Protein AF-A0A950H4Z3-F1 (afdb_monomer)

Nearest PDB structures (foldseek):
  5gyd-assembly2_D  TM=2.708E-01  e=7.010E+00  Saccharomyces cerevisiae S288C
  7o9k-assembly1_f  TM=1.813E-01  e=5.728E+00  Homo sapiens

Radius of gyration: 16.48 Å; Cα contacts (8 Å, |Δi|>4): 59; chains: 1; bounding box: 48×24×47 Å

Sequence (85 aa):
MTAALGGAGLKLREDTAMKRAPRGFEDVADPMIAAALRNKSFVCSRPVPSERIATPALVDDICAFAGEAKPLLEWGWSAVVDVRQ

pLDDT: mean 88.89, std 8.55, range [45.94, 96.69]

Secondary structure (DSSP, 8-state):
-HHHHHHTT--B--TTB-SSPPTT-TT---HHHHHHHHBS---B--PPPHHHHTSTHHHHHHHHHHHHHHHHHHHHHHHHS----

Foldseek 3Di:
DQVLLVVVVK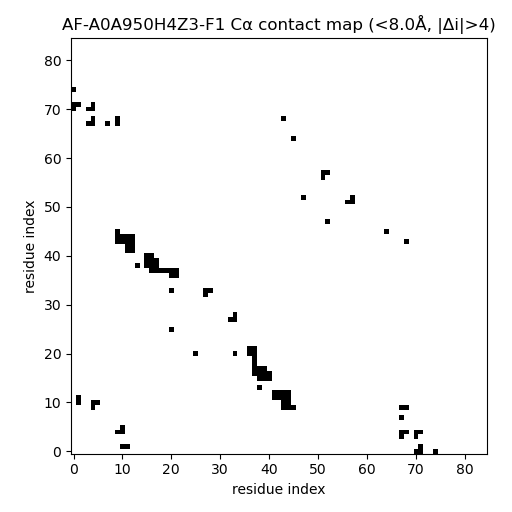HWDCPQFAPDADPPCNPVPPPVVSRVRRRPDGDIDDDDDPVPPPDPCVVVVVVSVCVSCVVVVVVVVVVPPPPDD

Structure (mmCIF, N/CA/C/O backbone):
data_AF-A0A950H4Z3-F1
#
_entry.id   AF-A0A950H4Z3-F1
#
loop_
_atom_site.group_PDB
_atom_site.id
_atom_site.type_symbol
_atom_site.label_atom_id
_atom_site.label_alt_id
_atom_site.label_comp_id
_atom_site.label_asym_id
_atom_site.label_entity_id
_atom_site.label_seq_id
_atom_site.pdbx_PDB_ins_code
_atom_site.Cartn_x
_atom_site.Cartn_y
_atom_site.Cartn_z
_atom_site.occupancy
_atom_site.B_iso_or_equiv
_atom_site.auth_seq_id
_atom_site.auth_comp_id
_atom_site.auth_asym_id
_atom_site.auth_atom_id
_atom_site.pdbx_PDB_model_num
ATOM 1 N N . MET A 1 1 ? 6.993 -6.647 -1.882 1.00 90.06 1 MET A N 1
ATOM 2 C CA . MET A 1 1 ? 6.176 -5.539 -1.341 1.00 90.06 1 MET A CA 1
ATOM 3 C C . MET A 1 1 ? 4.704 -5.667 -1.735 1.00 90.06 1 MET A C 1
ATOM 5 O O . MET A 1 1 ? 3.908 -5.969 -0.859 1.00 90.06 1 MET A O 1
ATOM 9 N N . THR A 1 2 ? 4.326 -5.550 -3.013 1.00 90.12 2 THR A N 1
ATOM 10 C CA . THR A 1 2 ? 2.911 -5.614 -3.456 1.00 90.12 2 THR A CA 1
ATOM 11 C C . THR A 1 2 ? 2.186 -6.908 -3.070 1.00 90.12 2 THR A C 1
ATOM 13 O O . THR A 1 2 ? 1.059 -6.849 -2.593 1.00 90.12 2 THR A O 1
ATOM 16 N N . ALA A 1 3 ? 2.843 -8.067 -3.186 1.00 92.44 3 ALA A N 1
ATOM 17 C CA . ALA A 1 3 ? 2.285 -9.348 -2.735 1.00 92.44 3 ALA A CA 1
ATOM 18 C C . ALA A 1 3 ? 2.040 -9.398 -1.212 1.00 92.44 3 ALA A C 1
ATOM 20 O O . ALA A 1 3 ? 1.021 -9.920 -0.772 1.00 92.44 3 ALA A O 1
ATOM 21 N N . ALA A 1 4 ? 2.942 -8.813 -0.413 1.00 92.94 4 ALA A N 1
ATOM 22 C CA . ALA A 1 4 ? 2.800 -8.751 1.043 1.00 92.94 4 ALA A CA 1
ATOM 23 C C . ALA A 1 4 ? 1.627 -7.845 1.455 1.00 92.94 4 ALA A C 1
ATOM 25 O O . ALA A 1 4 ? 0.826 -8.234 2.298 1.00 92.94 4 ALA A O 1
ATOM 26 N N . LEU A 1 5 ? 1.471 -6.689 0.794 1.00 92.75 5 LEU A N 1
ATOM 27 C CA . LEU A 1 5 ? 0.298 -5.826 0.974 1.00 92.75 5 LEU A CA 1
ATOM 28 C C . LEU A 1 5 ? -0.996 -6.566 0.605 1.00 92.75 5 LEU A C 1
ATOM 30 O O . LEU A 1 5 ? -1.957 -6.539 1.369 1.00 92.75 5 LEU A O 1
ATOM 34 N N . GLY A 1 6 ? -0.994 -7.284 -0.524 1.00 93.38 6 GLY A N 1
ATOM 35 C CA . GLY A 1 6 ? -2.135 -8.082 -0.972 1.00 93.38 6 GLY A CA 1
ATOM 36 C C . GLY A 1 6 ? -2.554 -9.155 0.036 1.00 93.38 6 GLY A C 1
ATOM 37 O O . GLY A 1 6 ? -3.749 -9.326 0.268 1.00 93.38 6 GLY A O 1
ATOM 38 N N . GLY A 1 7 ? -1.592 -9.813 0.691 1.00 92.88 7 GLY A N 1
ATOM 39 C CA . GLY A 1 7 ? -1.853 -10.773 1.771 1.00 92.88 7 GLY A CA 1
ATOM 40 C C . GLY A 1 7 ? -2.549 -10.161 2.994 1.00 92.88 7 GLY A C 1
ATOM 41 O O . GLY A 1 7 ? -3.342 -10.837 3.639 1.00 92.88 7 GLY A O 1
ATOM 42 N N . ALA A 1 8 ? -2.323 -8.873 3.266 1.00 91.50 8 ALA A N 1
ATOM 43 C CA . ALA A 1 8 ? -2.986 -8.111 4.329 1.00 91.50 8 ALA A CA 1
ATOM 44 C C . ALA A 1 8 ? -4.272 -7.389 3.864 1.00 91.50 8 ALA A C 1
ATOM 46 O O . ALA A 1 8 ? -4.820 -6.537 4.570 1.00 91.50 8 ALA A O 1
ATOM 47 N N . GLY A 1 9 ? -4.744 -7.660 2.640 1.00 93.12 9 GLY A N 1
ATOM 48 C CA . GLY A 1 9 ? -5.893 -6.970 2.045 1.00 93.12 9 GLY A CA 1
ATOM 49 C C . GLY A 1 9 ? -5.643 -5.491 1.719 1.00 93.12 9 GLY A C 1
ATOM 50 O O . GLY A 1 9 ? -6.588 -4.756 1.436 1.00 93.12 9 GLY A O 1
ATOM 51 N N . LEU A 1 10 ? -4.387 -5.038 1.749 1.00 94.00 10 LEU A N 1
ATOM 52 C CA . LEU A 1 10 ? -3.987 -3.680 1.393 1.00 94.00 10 LEU A CA 1
ATOM 53 C C . LEU A 1 10 ? -3.671 -3.594 -0.102 1.00 94.00 10 LEU A C 1
ATOM 55 O O . LEU A 1 10 ? -3.058 -4.484 -0.693 1.00 94.00 10 LEU A O 1
ATOM 59 N N . LYS A 1 11 ? -4.075 -2.486 -0.724 1.00 92.81 11 LYS A N 1
ATOM 60 C CA . LYS A 1 11 ? -3.804 -2.194 -2.136 1.00 92.81 11 LYS A CA 1
ATOM 61 C C . LYS A 1 11 ? -3.192 -0.811 -2.278 1.00 92.81 11 LYS A C 1
ATOM 63 O O . LYS A 1 11 ? -3.504 0.095 -1.503 1.00 92.81 11 LYS A O 1
ATOM 68 N N . LEU A 1 12 ? -2.330 -0.666 -3.280 1.00 90.62 12 LEU A N 1
ATOM 69 C CA . LEU A 1 12 ? -1.849 0.644 -3.689 1.00 90.62 12 LEU A CA 1
ATOM 70 C C . LEU A 1 12 ? -2.997 1.411 -4.340 1.00 90.62 12 LEU A C 1
ATOM 72 O O . LEU A 1 12 ? -3.752 0.857 -5.138 1.00 90.62 12 LEU A O 1
ATOM 76 N N . ARG A 1 13 ? -3.140 2.677 -3.968 1.00 88.19 13 ARG A N 1
ATOM 77 C CA . ARG A 1 13 ? -4.090 3.584 -4.597 1.00 88.19 13 ARG A CA 1
ATOM 78 C C . ARG A 1 13 ? -3.510 4.071 -5.920 1.00 88.19 13 ARG A C 1
ATOM 80 O O . ARG A 1 13 ? -2.319 4.348 -6.017 1.00 88.19 13 ARG A O 1
ATOM 87 N N . GLU A 1 14 ? -4.376 4.187 -6.917 1.00 82.88 14 GLU A N 1
ATOM 88 C CA . GLU A 1 14 ? -4.026 4.644 -8.268 1.00 82.88 14 GLU A CA 1
ATOM 89 C C . GLU A 1 14 ? -4.525 6.074 -8.539 1.00 82.88 14 GLU A C 1
ATOM 91 O O . GLU A 1 14 ? -4.318 6.625 -9.617 1.00 82.88 14 GLU A O 1
ATOM 96 N N . ASP A 1 15 ? -5.184 6.708 -7.566 1.00 82.19 15 ASP A N 1
ATOM 97 C CA . ASP A 1 15 ? -5.832 8.013 -7.730 1.00 82.19 15 ASP A CA 1
ATOM 98 C C . ASP A 1 15 ? -4.844 9.178 -7.894 1.00 82.19 15 ASP A C 1
ATOM 100 O O . ASP A 1 15 ? -5.212 10.241 -8.393 1.00 82.19 15 ASP A O 1
ATOM 104 N N . THR A 1 16 ? -3.579 8.976 -7.528 1.00 77.69 16 THR A N 1
ATOM 105 C CA . THR A 1 16 ? -2.493 9.949 -7.708 1.00 77.69 16 THR A CA 1
ATOM 106 C C . THR A 1 16 ? -1.663 9.712 -8.975 1.00 77.69 16 THR A C 1
ATOM 108 O O . THR A 1 16 ? -0.725 10.474 -9.244 1.00 77.69 16 THR A O 1
ATOM 111 N N . ALA A 1 17 ? -1.991 8.687 -9.770 1.00 84.44 17 ALA A N 1
ATOM 112 C CA . ALA A 1 17 ? -1.245 8.333 -10.969 1.00 84.44 17 ALA A CA 1
ATOM 113 C C . ALA A 1 17 ? -1.386 9.392 -12.077 1.00 84.44 17 ALA A C 1
ATOM 115 O O . ALA A 1 17 ? -2.449 9.965 -12.334 1.00 84.44 17 ALA A O 1
ATOM 116 N N . MET A 1 18 ? -0.289 9.651 -12.783 1.00 86.44 18 MET A N 1
ATOM 117 C CA . MET A 1 18 ? -0.277 10.514 -13.957 1.00 86.44 18 MET A CA 1
ATOM 118 C C . MET A 1 18 ? -0.983 9.845 -15.135 1.00 86.44 18 MET A C 1
ATOM 120 O O . MET A 1 18 ? -0.834 8.654 -15.386 1.00 86.44 18 MET A O 1
ATOM 124 N N . LYS A 1 19 ? -1.701 10.636 -15.939 1.00 85.81 19 LYS A N 1
ATOM 125 C CA . LYS A 1 19 ? -2.299 10.140 -17.190 1.00 85.81 19 LYS A CA 1
ATOM 126 C C . LYS A 1 19 ? -1.253 9.862 -18.277 1.00 85.81 19 LYS A C 1
ATOM 128 O O . LYS A 1 19 ? -1.456 8.976 -19.097 1.00 85.81 19 LYS A O 1
ATOM 133 N N . ARG A 1 20 ? -0.149 10.615 -18.283 1.00 87.50 20 ARG A N 1
ATOM 134 C CA . ARG A 1 20 ? 0.946 10.534 -19.266 1.00 87.50 20 ARG A CA 1
ATOM 135 C C . ARG A 1 20 ? 2.237 10.078 -18.593 1.00 87.50 20 ARG A C 1
ATOM 137 O O . ARG A 1 20 ? 2.381 10.286 -17.389 1.00 87.50 20 ARG A O 1
ATOM 144 N N . ALA A 1 21 ? 3.156 9.514 -19.376 1.00 86.00 21 ALA A N 1
ATOM 145 C CA . ALA A 1 21 ? 4.506 9.216 -18.912 1.00 86.00 21 ALA A CA 1
ATOM 146 C C . ALA A 1 21 ? 5.194 10.492 -18.379 1.00 86.00 21 ALA A C 1
ATOM 148 O O . ALA A 1 21 ? 4.957 11.584 -18.915 1.00 86.00 21 ALA A O 1
ATOM 149 N N . PRO A 1 22 ? 6.005 10.388 -17.312 1.00 87.56 22 PRO A N 1
ATOM 150 C CA . PRO A 1 22 ? 6.880 11.474 -16.894 1.00 87.56 22 PRO A CA 1
ATOM 151 C C . PRO A 1 22 ? 7.863 11.848 -18.011 1.00 87.56 22 PRO A C 1
ATOM 153 O O . PRO A 1 22 ? 8.251 11.001 -18.813 1.00 87.56 22 PRO A O 1
ATOM 156 N N . ARG A 1 23 ? 8.288 13.115 -18.036 1.00 90.12 23 ARG A N 1
ATOM 157 C CA . ARG A 1 23 ? 9.274 13.596 -19.011 1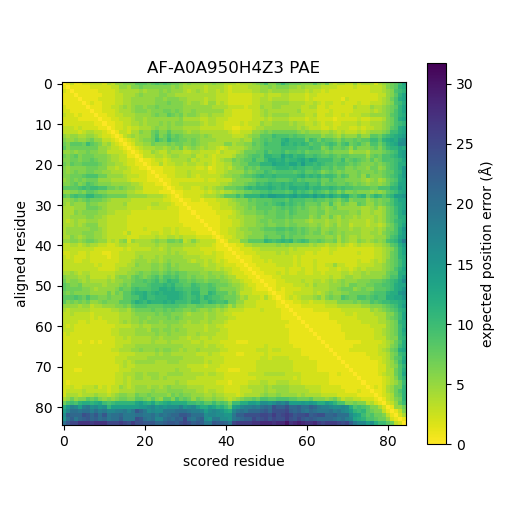.00 90.12 23 ARG A CA 1
ATOM 158 C C . ARG A 1 23 ? 10.586 12.815 -18.875 1.00 90.12 23 ARG A C 1
ATOM 160 O O . ARG A 1 23 ? 11.095 12.705 -17.762 1.00 90.12 23 ARG A O 1
ATOM 167 N N . GLY A 1 24 ? 11.142 12.348 -19.990 1.00 89.81 24 GLY A N 1
ATOM 168 C CA . GLY A 1 24 ? 12.372 11.548 -20.037 1.00 89.81 24 GLY A CA 1
ATOM 169 C C . GLY A 1 24 ? 12.156 10.037 -19.897 1.00 89.81 24 GLY A C 1
ATOM 170 O O . GLY A 1 24 ? 13.132 9.297 -19.824 1.00 89.81 24 GLY A O 1
ATOM 171 N N . PHE A 1 25 ? 10.903 9.578 -19.846 1.00 88.88 25 PHE A N 1
ATOM 172 C CA . PHE A 1 25 ? 10.525 8.163 -19.764 1.00 88.88 25 PHE A CA 1
ATOM 173 C C . PHE A 1 25 ? 9.523 7.764 -20.861 1.00 88.88 25 PHE A C 1
ATOM 175 O O . PHE A 1 25 ? 8.801 6.778 -20.723 1.00 88.88 25 PHE A O 1
ATOM 182 N N . GLU A 1 26 ? 9.450 8.536 -21.946 1.00 91.31 26 GLU A N 1
ATOM 183 C CA . GLU A 1 26 ? 8.520 8.321 -23.057 1.00 91.31 26 GLU A CA 1
ATOM 184 C C . GLU A 1 26 ? 8.770 6.996 -23.796 1.00 91.31 26 GLU A C 1
ATOM 186 O O . GLU A 1 26 ? 7.817 6.375 -24.263 1.00 91.31 26 GLU A O 1
ATOM 191 N N . ASP A 1 27 ? 10.022 6.534 -23.836 1.00 93.00 27 ASP A N 1
ATOM 192 C CA . ASP A 1 27 ? 10.437 5.327 -24.565 1.00 93.00 27 ASP A CA 1
ATOM 193 C C . ASP A 1 27 ? 10.260 4.024 -23.762 1.00 93.00 27 ASP A C 1
ATOM 195 O O . ASP A 1 27 ? 10.580 2.934 -24.243 1.00 93.00 27 ASP A O 1
ATOM 199 N N . VAL A 1 28 ? 9.753 4.098 -22.525 1.00 90.44 28 VAL A N 1
ATOM 200 C CA . VAL A 1 28 ? 9.506 2.908 -21.702 1.00 90.44 28 VAL A CA 1
ATOM 201 C C . VAL A 1 28 ? 8.291 2.154 -22.246 1.00 90.44 28 VAL A C 1
ATOM 203 O O . VAL A 1 28 ? 7.145 2.465 -21.928 1.00 90.44 28 VAL A O 1
ATOM 206 N N . ALA A 1 29 ? 8.561 1.142 -23.071 1.00 88.94 29 ALA A N 1
ATOM 207 C CA . ALA A 1 29 ? 7.538 0.332 -23.730 1.00 88.94 29 ALA A CA 1
ATOM 208 C C . ALA A 1 29 ? 6.910 -0.740 -22.823 1.00 88.94 29 ALA A C 1
ATOM 210 O O . ALA A 1 29 ? 5.819 -1.224 -23.123 1.00 88.94 29 ALA A O 1
ATOM 211 N N . ASP A 1 30 ? 7.578 -1.121 -21.726 1.00 92.69 30 ASP A N 1
ATOM 212 C CA . ASP A 1 30 ? 7.025 -2.104 -20.794 1.00 92.69 30 ASP A CA 1
ATOM 213 C C . ASP A 1 30 ? 5.808 -1.502 -20.065 1.00 92.69 30 ASP A C 1
ATOM 215 O O . ASP A 1 30 ? 5.951 -0.518 -19.329 1.00 92.69 30 ASP A O 1
ATOM 219 N N . PRO A 1 31 ? 4.605 -2.077 -20.236 1.00 87.38 31 PRO A N 1
ATOM 220 C CA . PRO A 1 31 ? 3.381 -1.494 -19.705 1.00 87.38 31 PRO A CA 1
ATOM 221 C C . PRO A 1 31 ? 3.325 -1.511 -18.173 1.00 87.38 31 PRO A C 1
ATOM 223 O O . PRO A 1 31 ? 2.713 -0.617 -17.583 1.00 87.38 31 PRO A O 1
ATOM 226 N N . MET A 1 32 ? 3.966 -2.482 -17.512 1.00 86.75 32 MET A N 1
ATOM 227 C CA . MET A 1 32 ? 4.022 -2.534 -16.049 1.00 86.75 32 MET A CA 1
ATOM 228 C C . MET A 1 32 ? 4.960 -1.462 -15.502 1.00 86.75 32 MET A C 1
ATOM 230 O O . MET A 1 32 ? 4.603 -0.754 -14.559 1.00 86.75 32 MET A O 1
ATOM 234 N N . ILE A 1 33 ? 6.130 -1.293 -16.118 1.00 88.31 33 ILE A N 1
ATOM 235 C CA . ILE A 1 33 ? 7.089 -0.257 -15.721 1.00 88.31 33 I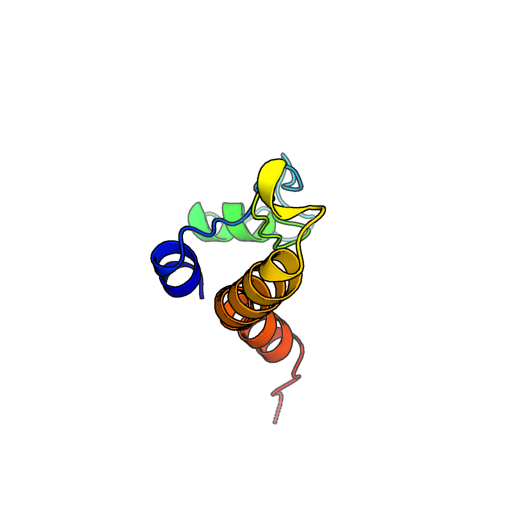LE A CA 1
ATOM 236 C C . ILE A 1 33 ? 6.505 1.130 -16.009 1.00 88.31 33 ILE A C 1
ATOM 238 O 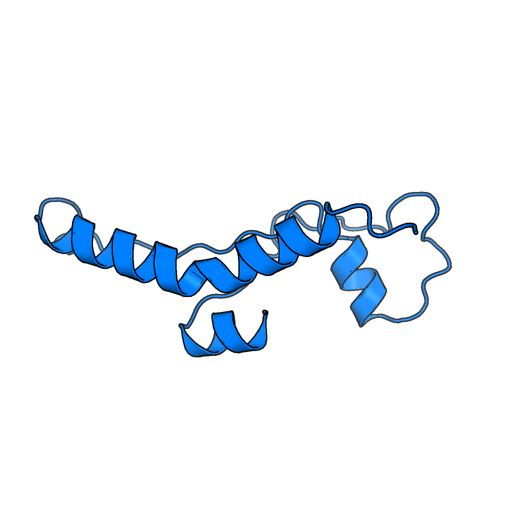O . ILE A 1 33 ? 6.536 2.000 -15.141 1.00 88.31 33 ILE A O 1
ATOM 242 N N . ALA A 1 34 ? 5.883 1.333 -17.172 1.00 88.69 34 ALA A N 1
ATOM 243 C CA . ALA A 1 34 ? 5.216 2.586 -17.516 1.00 88.69 34 ALA A CA 1
ATOM 244 C C . ALA A 1 34 ? 4.051 2.914 -16.563 1.00 88.69 34 ALA A C 1
ATOM 246 O O . ALA A 1 34 ? 3.816 4.080 -16.239 1.00 88.69 34 ALA A O 1
ATOM 247 N N . ALA A 1 35 ? 3.307 1.913 -16.083 1.00 86.81 35 ALA A N 1
ATOM 248 C CA . ALA A 1 35 ? 2.293 2.113 -15.050 1.00 86.81 35 ALA A CA 1
ATOM 249 C C . ALA A 1 35 ? 2.917 2.529 -13.709 1.00 86.81 35 ALA A C 1
ATOM 251 O O . ALA A 1 35 ? 2.456 3.497 -13.105 1.00 86.81 35 ALA A O 1
ATOM 252 N N . ALA A 1 36 ? 3.996 1.870 -13.281 1.00 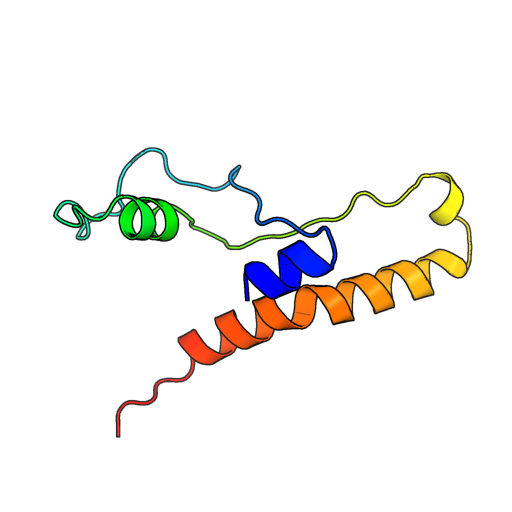87.00 36 ALA A N 1
ATOM 253 C CA . ALA A 1 36 ? 4.696 2.213 -12.046 1.00 87.00 36 ALA A CA 1
ATOM 254 C C . ALA A 1 36 ? 5.319 3.620 -12.092 1.00 87.00 36 ALA A C 1
ATOM 256 O O . ALA A 1 36 ? 5.187 4.370 -11.130 1.00 87.00 36 ALA A O 1
ATOM 257 N N . LEU A 1 37 ? 5.926 4.012 -13.217 1.00 88.19 37 LEU A N 1
ATOM 258 C CA . LEU A 1 37 ? 6.531 5.337 -13.415 1.00 88.19 37 LEU A CA 1
ATOM 259 C C . LEU A 1 37 ? 5.512 6.477 -13.369 1.00 88.19 37 LEU A C 1
ATOM 261 O O . LEU A 1 37 ? 5.851 7.606 -13.021 1.00 88.19 37 LEU A O 1
ATOM 265 N N . ARG A 1 38 ? 4.250 6.204 -13.715 1.00 88.69 38 ARG A N 1
ATOM 266 C CA . ARG A 1 38 ? 3.175 7.200 -13.623 1.00 88.69 38 ARG A CA 1
ATOM 267 C C . ARG A 1 38 ? 2.748 7.468 -12.181 1.00 88.69 38 ARG A C 1
ATOM 269 O O . ARG A 1 38 ? 2.125 8.503 -11.936 1.00 88.69 38 ARG A O 1
ATOM 276 N N . ASN A 1 39 ? 3.080 6.600 -11.228 1.00 88.00 39 ASN A N 1
ATOM 277 C CA . ASN A 1 39 ? 2.749 6.816 -9.824 1.00 88.00 39 ASN A CA 1
ATOM 278 C C . ASN A 1 39 ? 3.679 7.866 -9.210 1.00 88.00 39 ASN A C 1
ATOM 280 O O . ASN A 1 39 ? 4.863 7.628 -8.993 1.00 88.00 39 ASN A O 1
ATOM 284 N N . LYS A 1 40 ? 3.121 9.037 -8.883 1.00 81.69 40 LYS A N 1
ATOM 285 C CA . LYS A 1 40 ? 3.836 10.093 -8.142 1.00 81.69 40 LYS A CA 1
ATOM 286 C C . LYS A 1 40 ? 4.066 9.734 -6.680 1.00 81.69 40 LYS A C 1
ATOM 288 O O . LYS A 1 40 ? 4.970 10.260 -6.040 1.00 81.69 40 LYS A O 1
ATOM 293 N N . SER A 1 41 ? 3.191 8.898 -6.142 1.00 86.81 41 SER A N 1
ATOM 294 C CA . SER A 1 41 ? 3.218 8.445 -4.764 1.00 86.81 41 SER A CA 1
ATOM 295 C C . SER A 1 41 ? 2.704 7.016 -4.702 1.00 86.81 41 SER A C 1
ATOM 297 O O . SER A 1 41 ? 1.805 6.633 -5.449 1.00 86.81 41 SER A O 1
ATOM 299 N N . PHE A 1 42 ? 3.274 6.231 -3.794 1.00 90.31 42 PHE A N 1
ATOM 300 C CA . PHE A 1 42 ? 2.806 4.888 -3.484 1.00 90.31 42 PHE A CA 1
ATOM 301 C C . PHE A 1 42 ? 2.090 4.952 -2.140 1.00 90.31 42 PHE A C 1
ATOM 303 O O . PHE A 1 42 ? 2.724 5.117 -1.101 1.00 90.31 42 PHE A O 1
ATOM 310 N N . VAL A 1 43 ? 0.760 4.887 -2.169 1.00 91.94 43 VAL A N 1
ATOM 311 C CA . VAL A 1 43 ? -0.089 5.066 -0.985 1.00 91.94 43 VAL A CA 1
ATOM 312 C C . VAL A 1 43 ? -0.968 3.838 -0.820 1.00 91.94 43 VAL A C 1
ATOM 314 O O . VAL A 1 43 ? -1.545 3.369 -1.794 1.00 91.94 43 VAL A O 1
ATOM 317 N N . CYS A 1 44 ? -1.116 3.341 0.404 1.00 93.38 44 CYS A N 1
ATOM 318 C CA . CYS A 1 44 ? -2.155 2.379 0.760 1.00 93.38 44 CYS A CA 1
ATOM 319 C C . CYS A 1 44 ? -3.015 2.957 1.887 1.00 93.38 44 CYS A C 1
ATOM 321 O O . CYS A 1 44 ? -2.561 3.800 2.660 1.00 93.38 44 CYS A O 1
ATOM 323 N N . SER A 1 45 ? -4.276 2.542 1.954 1.00 93.00 45 SER A N 1
ATOM 324 C CA . SER A 1 45 ? -5.221 3.030 2.957 1.00 93.00 45 SER A CA 1
ATOM 325 C C . SER A 1 45 ? -6.195 1.933 3.341 1.00 93.00 45 SER A C 1
ATOM 327 O O . SER A 1 45 ? -6.623 1.162 2.479 1.00 93.00 45 SER A O 1
ATOM 329 N N . ARG A 1 46 ? -6.613 1.931 4.603 1.00 93.31 46 ARG A N 1
ATOM 330 C CA . ARG A 1 46 ? -7.691 1.086 5.107 1.00 93.31 46 ARG A CA 1
ATOM 331 C C . ARG A 1 46 ? -8.789 1.977 5.695 1.00 93.31 46 ARG A C 1
ATOM 333 O O . ARG A 1 46 ? -8.472 2.813 6.540 1.00 93.31 46 ARG A O 1
ATOM 340 N N . PRO A 1 47 ? -10.054 1.833 5.263 1.00 92.94 47 PRO A N 1
ATOM 341 C CA . PRO A 1 47 ? -11.171 2.483 5.936 1.00 92.94 47 PRO A CA 1
ATOM 342 C C . PRO A 1 47 ? -11.255 2.013 7.389 1.00 92.94 47 PRO A C 1
ATOM 344 O O . PRO A 1 47 ? -11.191 0.813 7.655 1.00 92.94 47 PRO A O 1
ATOM 347 N N . VAL A 1 48 ? -11.403 2.954 8.316 1.00 92.44 48 VAL A N 1
ATOM 348 C CA . VAL A 1 48 ? -11.637 2.648 9.729 1.00 92.44 48 VAL A CA 1
ATOM 349 C C . VAL A 1 48 ? -13.150 2.524 9.938 1.00 92.44 48 VAL A C 1
ATOM 351 O O . VAL A 1 48 ? -13.865 3.471 9.600 1.00 92.44 48 VAL A O 1
ATOM 354 N N . PRO A 1 49 ? -13.662 1.396 10.464 1.00 90.75 49 PRO A N 1
ATOM 355 C CA . PRO A 1 49 ? -15.086 1.250 10.762 1.00 90.75 49 PRO A CA 1
ATOM 356 C C . PRO A 1 49 ? -15.548 2.273 11.806 1.00 90.75 49 PRO A C 1
ATOM 358 O O . PRO A 1 49 ? -14.836 2.527 12.780 1.00 90.75 49 PRO A O 1
ATOM 361 N N . SER A 1 50 ? -16.747 2.837 11.644 1.00 92.12 50 SER A N 1
ATOM 362 C CA . SER A 1 50 ? -17.309 3.842 12.563 1.00 92.12 50 SER A CA 1
ATOM 363 C C . SER A 1 50 ? -17.363 3.357 14.008 1.00 92.12 50 SER A C 1
ATOM 365 O O . SER A 1 50 ? -17.107 4.122 14.937 1.00 92.12 50 SER A O 1
ATOM 367 N N . GLU A 1 51 ? -17.635 2.069 14.194 1.00 92.19 51 GLU A N 1
ATOM 368 C CA . GLU A 1 51 ? -17.797 1.426 15.497 1.00 92.19 51 GLU A CA 1
ATOM 369 C C . GLU A 1 51 ? -16.469 1.347 16.257 1.00 92.19 51 GLU A C 1
ATOM 371 O O . GLU A 1 51 ? -16.462 1.237 17.480 1.00 92.19 51 GLU A O 1
ATOM 376 N N . ARG A 1 52 ? -15.337 1.415 15.545 1.00 89.88 52 ARG A N 1
ATOM 377 C CA . ARG A 1 52 ? -13.994 1.354 16.131 1.00 89.88 52 ARG A CA 1
ATOM 378 C C . ARG A 1 52 ? -13.515 2.711 16.632 1.00 89.88 52 ARG A C 1
ATOM 380 O O . ARG A 1 52 ? -12.792 2.749 17.623 1.00 89.88 52 ARG A O 1
ATOM 387 N N . ILE A 1 53 ? -13.940 3.809 16.000 1.00 91.25 53 ILE A N 1
ATOM 388 C CA . ILE A 1 53 ? -13.369 5.160 16.180 1.00 91.25 53 ILE A CA 1
ATOM 389 C C . ILE A 1 53 ? -13.399 5.633 17.638 1.00 91.25 53 ILE A C 1
ATOM 391 O O . ILE A 1 53 ? -12.427 6.204 18.123 1.00 91.25 53 ILE A O 1
ATOM 395 N N . ALA A 1 54 ? -14.504 5.393 18.344 1.00 91.88 54 ALA A N 1
ATOM 396 C CA . ALA A 1 54 ? -14.689 5.840 19.725 1.00 91.88 54 ALA A CA 1
ATOM 397 C C . ALA A 1 54 ? -14.271 4.783 20.764 1.00 91.88 54 ALA A C 1
ATOM 399 O O . ALA A 1 54 ? -14.687 4.853 21.920 1.00 91.88 54 ALA A O 1
ATOM 400 N N . THR A 1 55 ? -13.485 3.781 20.361 1.00 94.56 55 THR A N 1
ATOM 401 C CA . THR A 1 55 ? -13.112 2.656 21.223 1.00 94.56 55 THR A CA 1
ATOM 402 C C . THR A 1 55 ? -11.595 2.514 21.333 1.00 94.56 55 THR A C 1
ATOM 404 O O . THR A 1 55 ? -10.882 2.805 20.371 1.00 94.56 55 THR A O 1
ATOM 407 N N . PRO A 1 56 ? -11.077 1.993 22.461 1.00 94.00 56 PRO A N 1
ATOM 408 C CA . PRO A 1 56 ? -9.652 1.687 22.592 1.00 94.00 56 PRO A CA 1
ATOM 409 C C . PRO A 1 56 ? -9.123 0.719 21.521 1.00 94.00 56 PRO A C 1
ATOM 411 O O . PRO A 1 56 ? -7.948 0.786 21.175 1.00 94.00 56 PRO A O 1
ATOM 414 N N . ALA A 1 57 ? -9.990 -0.124 20.944 1.00 92.81 57 ALA A N 1
ATOM 415 C CA . ALA A 1 57 ? -9.630 -1.075 19.889 1.00 92.81 57 ALA A CA 1
ATOM 416 C C . ALA A 1 57 ? -9.123 -0.404 18.598 1.00 92.81 57 ALA A C 1
ATOM 418 O O . ALA A 1 57 ? -8.474 -1.058 17.786 1.00 92.81 57 ALA A O 1
ATOM 419 N N . LEU A 1 58 ? -9.363 0.902 18.414 1.00 95.50 58 LEU A N 1
ATOM 420 C CA . LEU A 1 58 ? -8.767 1.666 17.318 1.00 95.50 58 LEU A CA 1
ATOM 421 C C . LEU A 1 58 ? -7.233 1.618 17.347 1.00 95.50 58 LEU A C 1
ATOM 423 O O . LEU A 1 58 ? -6.598 1.598 16.295 1.00 95.50 58 LEU A O 1
ATOM 427 N N . VAL A 1 59 ? -6.629 1.604 18.540 1.00 94.94 59 VAL A N 1
ATOM 428 C CA . VAL A 1 59 ? -5.168 1.562 18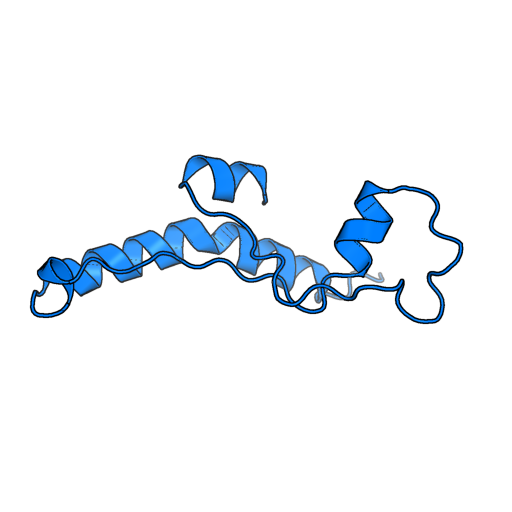.685 1.00 94.94 59 VAL A CA 1
ATOM 429 C C . VAL A 1 59 ? -4.613 0.264 18.102 1.00 94.94 59 VAL A C 1
ATOM 431 O O . VAL A 1 59 ? -3.634 0.304 17.357 1.00 94.94 59 VAL A O 1
ATOM 434 N N . ASP A 1 60 ? -5.270 -0.865 18.370 1.00 94.88 60 ASP A N 1
ATOM 435 C CA . ASP A 1 60 ? -4.875 -2.167 17.829 1.00 94.88 60 ASP A CA 1
ATOM 436 C C . ASP A 1 60 ? -4.987 -2.186 16.301 1.00 94.88 60 ASP A C 1
ATOM 438 O O . ASP A 1 60 ? -4.066 -2.637 15.618 1.00 94.88 60 ASP A O 1
ATOM 442 N N . ASP A 1 61 ? -6.071 -1.622 15.755 1.00 94.00 61 ASP A N 1
ATOM 443 C CA . ASP A 1 61 ? -6.277 -1.518 14.308 1.00 94.00 61 ASP A CA 1
ATOM 444 C C . ASP A 1 61 ? -5.181 -0.656 13.637 1.00 94.00 61 ASP A C 1
ATOM 446 O O . ASP A 1 61 ? -4.691 -1.002 12.557 1.00 94.00 61 ASP A O 1
ATOM 450 N N . ILE A 1 62 ? -4.750 0.443 14.277 1.00 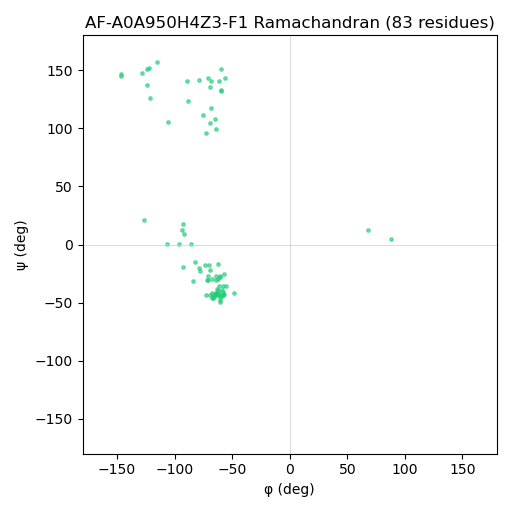95.19 62 ILE A N 1
ATOM 451 C CA . ILE A 1 62 ? -3.655 1.305 13.792 1.00 95.19 62 ILE A CA 1
ATOM 452 C C . ILE A 1 62 ? -2.313 0.567 13.839 1.00 95.19 62 ILE A C 1
ATOM 454 O O . ILE A 1 62 ? -1.558 0.607 12.865 1.00 95.19 62 ILE A O 1
ATOM 458 N N . CYS A 1 63 ? -2.007 -0.111 14.947 1.00 96.25 63 CYS A N 1
ATOM 459 C CA . CYS A 1 63 ? -0.774 -0.884 15.101 1.00 96.25 63 CYS A CA 1
ATOM 460 C C . CYS A 1 63 ? -0.690 -2.020 14.073 1.00 96.25 63 CYS A C 1
ATOM 462 O O . CYS A 1 63 ? 0.351 -2.198 13.435 1.00 96.25 63 CYS A O 1
ATOM 464 N N . ALA A 1 64 ? -1.793 -2.746 13.867 1.00 95.19 64 ALA A N 1
ATOM 465 C CA . ALA A 1 64 ? -1.892 -3.788 12.851 1.00 95.19 64 ALA A CA 1
ATOM 466 C C . ALA A 1 64 ? -1.657 -3.214 11.449 1.00 95.19 64 ALA A C 1
ATOM 468 O O . ALA A 1 64 ? -0.793 -3.701 10.719 1.00 95.19 64 ALA A O 1
ATOM 469 N N . PHE A 1 65 ? -2.339 -2.116 11.104 1.00 96.44 65 PHE A N 1
ATOM 470 C CA . PHE A 1 65 ? -2.140 -1.436 9.825 1.00 96.44 65 PHE A CA 1
ATOM 471 C C . PHE A 1 65 ? -0.685 -0.989 9.620 1.00 96.44 65 PHE A C 1
ATOM 473 O O . PHE A 1 65 ? -0.134 -1.194 8.541 1.00 96.44 65 PHE A O 1
ATOM 480 N N . ALA A 1 66 ? -0.036 -0.422 10.641 1.00 95.81 66 ALA A N 1
ATOM 481 C CA . ALA A 1 66 ? 1.362 -0.003 10.553 1.00 95.81 66 ALA A CA 1
ATOM 482 C C . ALA A 1 66 ? 2.305 -1.188 10.277 1.00 95.81 66 ALA A C 1
ATOM 484 O O . ALA A 1 66 ? 3.201 -1.080 9.436 1.00 95.81 66 ALA A O 1
ATOM 485 N N . GLY A 1 67 ? 2.083 -2.330 10.936 1.00 96.25 67 GLY A N 1
ATOM 486 C CA . GLY A 1 67 ? 2.844 -3.557 10.693 1.00 96.25 67 GLY A CA 1
ATOM 487 C C . GLY A 1 67 ? 2.635 -4.115 9.284 1.00 96.25 67 GLY A C 1
ATOM 488 O O . GLY A 1 67 ? 3.593 -4.471 8.602 1.00 96.25 67 GLY A O 1
ATOM 489 N N . GLU A 1 68 ? 1.394 -4.127 8.813 1.00 96.69 68 GLU A N 1
ATOM 490 C CA . GLU A 1 68 ? 1.027 -4.626 7.485 1.00 96.69 68 GLU A CA 1
ATOM 491 C C . GLU A 1 68 ? 1.483 -3.697 6.350 1.00 96.69 68 GLU A C 1
ATOM 493 O O . GLU A 1 68 ? 1.805 -4.166 5.258 1.00 96.69 68 GLU A O 1
ATOM 498 N N . ALA A 1 69 ? 1.555 -2.387 6.601 1.00 96.62 69 ALA A N 1
ATOM 499 C CA . ALA A 1 69 ? 2.069 -1.392 5.663 1.00 96.62 69 ALA A CA 1
ATOM 500 C C . ALA A 1 69 ? 3.607 -1.290 5.671 1.00 96.62 69 ALA A C 1
ATOM 502 O O . ALA A 1 69 ? 4.186 -0.752 4.724 1.00 96.62 69 ALA A O 1
ATOM 503 N N . LYS A 1 70 ? 4.296 -1.834 6.684 1.00 95.62 70 LYS A N 1
ATOM 504 C CA . LYS A 1 70 ? 5.767 -1.808 6.812 1.00 95.62 70 LYS A CA 1
ATOM 505 C C . LYS A 1 70 ? 6.524 -2.239 5.544 1.00 95.62 70 LYS A C 1
ATOM 507 O O . LYS A 1 70 ? 7.460 -1.527 5.181 1.00 95.62 70 LYS A O 1
ATOM 512 N N . PRO A 1 71 ? 6.123 -3.293 4.799 1.00 95.62 71 PRO A N 1
ATOM 513 C CA . PRO A 1 71 ? 6.816 -3.684 3.569 1.00 95.62 71 PRO A CA 1
ATOM 514 C C . PRO A 1 71 ? 6.832 -2.598 2.482 1.00 95.62 71 PRO A C 1
ATOM 516 O O . PRO A 1 71 ? 7.726 -2.596 1.635 1.00 95.62 71 PRO A O 1
ATOM 519 N N . LEU A 1 72 ? 5.844 -1.693 2.466 1.00 94.12 72 LEU A N 1
ATOM 520 C CA . LEU A 1 72 ? 5.825 -0.536 1.564 1.00 94.12 72 LEU A CA 1
ATOM 521 C C . LEU A 1 72 ? 6.903 0.480 1.948 1.00 94.12 72 LEU A C 1
ATOM 523 O O . LEU A 1 72 ? 7.615 0.977 1.076 1.00 94.12 72 LEU A O 1
ATOM 527 N N . LEU A 1 73 ? 7.037 0.754 3.246 1.00 93.06 73 LEU A N 1
ATOM 528 C CA . LEU A 1 73 ? 8.033 1.684 3.774 1.00 93.06 73 LEU A CA 1
ATOM 529 C C . LEU A 1 73 ? 9.453 1.152 3.577 1.00 93.06 73 LEU A C 1
ATOM 531 O O . LEU A 1 73 ? 10.299 1.875 3.065 1.00 93.06 73 LEU A O 1
ATOM 535 N N . GLU A 1 74 ? 9.696 -0.122 3.893 1.00 94.19 74 GLU A N 1
ATOM 536 C CA . GLU A 1 74 ? 11.001 -0.770 3.700 1.00 94.19 74 GLU A CA 1
ATOM 537 C C . GLU A 1 74 ? 11.454 -0.729 2.240 1.00 94.19 74 GLU A C 1
ATOM 539 O O . GLU A 1 74 ? 12.604 -0.397 1.953 1.00 94.19 74 GLU A O 1
ATOM 544 N N . TRP A 1 75 ? 10.538 -1.006 1.307 1.00 91.94 75 TRP A N 1
ATOM 545 C CA . TRP A 1 75 ? 10.816 -0.872 -0.119 1.00 91.94 75 TRP A CA 1
ATOM 546 C C . TRP A 1 75 ? 11.179 0.572 -0.490 1.00 91.94 75 TRP A C 1
ATOM 548 O O . TRP A 1 75 ? 12.196 0.795 -1.145 1.00 91.94 75 TRP A O 1
ATOM 558 N N . GLY A 1 76 ? 10.396 1.554 -0.033 1.00 90.12 76 GLY A N 1
ATOM 559 C CA . GLY A 1 76 ? 10.655 2.967 -0.313 1.00 90.12 76 GLY A CA 1
ATOM 560 C C . GLY A 1 76 ? 12.000 3.440 0.241 1.00 90.12 76 GLY A C 1
ATOM 561 O O . GLY A 1 76 ? 12.757 4.099 -0.465 1.00 90.12 76 GLY A O 1
ATOM 562 N N . TRP A 1 77 ? 12.344 3.051 1.470 1.00 90.75 77 TRP A N 1
ATOM 563 C CA . TRP A 1 77 ? 13.640 3.365 2.071 1.00 90.75 77 TRP A CA 1
ATOM 564 C C . TRP A 1 77 ? 14.793 2.719 1.308 1.00 90.75 77 TRP A C 1
ATOM 566 O O . TRP A 1 77 ? 15.782 3.395 1.039 1.00 90.75 77 TRP A O 1
ATOM 576 N N . SER A 1 78 ? 14.648 1.459 0.884 1.00 88.31 78 SER A N 1
ATOM 577 C CA . SER A 1 78 ? 15.679 0.769 0.097 1.00 88.31 78 SER A CA 1
ATOM 578 C C . SER A 1 78 ? 15.984 1.458 -1.237 1.00 88.31 78 SER A C 1
ATOM 580 O O . SER A 1 78 ? 17.110 1.377 -1.714 1.00 88.31 78 SER A O 1
ATOM 582 N N . ALA A 1 79 ? 15.014 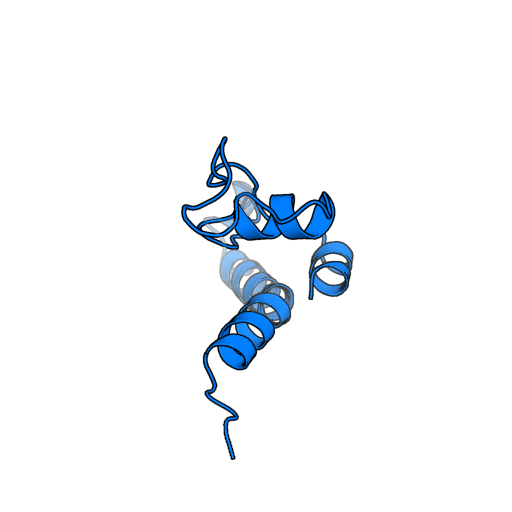2.175 -1.815 1.00 83.56 79 ALA A N 1
ATOM 583 C CA . ALA A 1 79 ? 15.188 2.904 -3.069 1.00 83.56 79 ALA A CA 1
ATOM 584 C C . ALA A 1 79 ? 15.947 4.235 -2.907 1.00 83.56 79 ALA A C 1
ATOM 586 O O . ALA A 1 79 ? 16.499 4.740 -3.881 1.00 83.56 79 ALA A O 1
ATOM 587 N N . VAL A 1 80 ? 15.952 4.816 -1.700 1.00 77.19 80 VAL A N 1
ATOM 588 C CA . VAL A 1 80 ? 16.620 6.097 -1.395 1.00 77.19 80 VAL A CA 1
ATOM 589 C C . VAL A 1 80 ? 18.047 5.886 -0.882 1.00 77.19 80 VAL A C 1
ATOM 591 O O . VAL A 1 80 ? 18.858 6.809 -0.935 1.00 77.19 80 VAL A O 1
ATOM 594 N N . VAL A 1 81 ? 18.379 4.682 -0.406 1.00 69.62 81 VAL A N 1
ATOM 595 C CA . VAL A 1 81 ? 19.760 4.332 -0.058 1.00 69.62 81 VAL A CA 1
ATOM 596 C C . VAL A 1 81 ? 20.592 4.341 -1.340 1.00 69.62 81 VAL A C 1
ATOM 598 O O . VAL A 1 81 ? 20.441 3.471 -2.194 1.00 69.62 81 VAL A O 1
ATOM 601 N N . ASP A 1 82 ? 21.462 5.340 -1.489 1.00 58.72 82 ASP A N 1
ATOM 602 C CA . ASP A 1 82 ? 22.449 5.368 -2.565 1.00 58.72 82 ASP A CA 1
ATOM 603 C C . ASP A 1 82 ? 23.485 4.265 -2.307 1.00 58.72 82 ASP A C 1
ATOM 605 O O . ASP A 1 82 ? 24.308 4.362 -1.398 1.00 58.72 82 ASP A O 1
ATOM 609 N N . VAL A 1 83 ? 23.389 3.173 -3.067 1.00 63.00 83 VAL A N 1
ATOM 610 C CA . VAL A 1 83 ? 24.272 1.997 -2.969 1.00 63.00 83 VAL A CA 1
ATOM 611 C C . VAL A 1 83 ? 25.454 2.055 -3.941 1.00 63.00 83 VAL A C 1
ATOM 613 O O . VAL A 1 83 ? 26.123 1.043 -4.138 1.00 63.00 83 VAL A O 1
ATOM 616 N N . ARG A 1 84 ? 25.731 3.206 -4.570 1.00 60.88 84 ARG A N 1
ATOM 617 C CA . ARG A 1 84 ? 26.916 3.368 -5.428 1.00 60.88 84 ARG A CA 1
ATOM 618 C C . ARG A 1 84 ? 28.192 3.221 -4.583 1.00 60.88 84 ARG A C 1
ATOM 620 O O . ARG A 1 84 ? 28.596 4.163 -3.904 1.00 60.88 84 ARG A O 1
ATOM 627 N N . GLN A 1 85 ? 28.793 2.031 -4.624 1.00 45.94 85 GLN A N 1
ATOM 628 C CA . GLN A 1 85 ? 30.181 1.758 -4.239 1.00 45.94 85 GLN A CA 1
ATOM 629 C C . GLN A 1 85 ? 31.073 1.721 -5.475 1.00 45.94 85 GLN A C 1
ATOM 631 O O . GLN A 1 85 ? 30.585 1.254 -6.531 1.00 45.94 85 GLN A O 1
#

Mean predicted aligned error: 5.44 Å

Solvent-accessible surface area (backbone atoms only — not comparable to full-atom values): 5333 Å² total; per-residue (Å²): 83,71,68,57,24,47,75,68,75,40,52,74,55,67,89,66,42,47,96,56,67,50,90,94,48,77,84,54,77,53,65,68,60,43,54,56,63,15,40,79,57,91,44,68,75,76,88,77,59,78,85,36,72,90,39,78,65,38,56,57,54,50,54,50,49,53,63,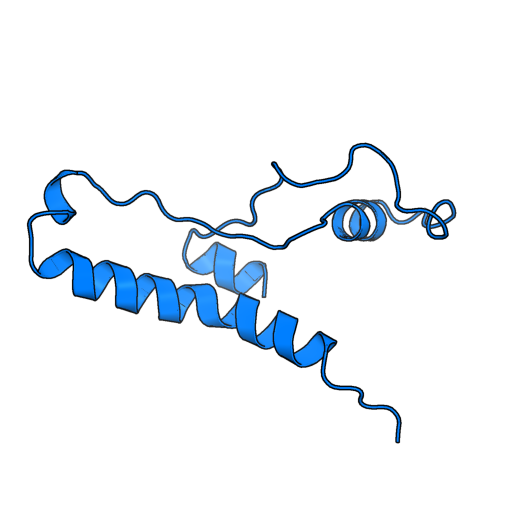52,47,41,50,57,54,54,51,55,52,61,71,68,56,81,77,87,125